Protein AF-A0A946J627-F1 (afdb_monomer)

Radius of gyration: 25.11 Å; Cα contacts (8 Å, |Δi|>4): 135; chains: 1; bounding box: 57×32×73 Å

Nearest PDB structures (foldseek):
  7o42-assembly1_E  TM=5.432E-01  e=1.193E-01  Salmonella enterica subsp. enterica serovar Dublin
  5gm2-assembly3_N  TM=2.023E-01  e=7.956E-01  Streptomyces blastmyceticus
  8oxc-assembly1_A  TM=2.011E-01  e=2.331E+00  Homo sapiens
  6fws-assembly1_A  TM=2.581E-01  e=8.259E+00  Escherichia coli

Secondary structure (DSSP, 8-state):
-------PPPGGGSGGGGSSEEEEETTEEEETTS-EEEEEEEPP--GGGS-HHHHHHHHHHHHHHHHT-SS--EEEEEEEEPP-HHHHHHHHHHHHT-S-HHHHHHHHHHHHHHHHHHHHHTPEEEEEEEEEEE-SSTTHHHH--TT-

Mean predicted aligned error: 9.76 Å

Structure (mmCIF, N/CA/C/O backbone):
data_AF-A0A946J627-F1
#
_entry.id   AF-A0A946J627-F1
#
loop_
_atom_site.group_PDB
_atom_site.id
_atom_site.type_symbol
_atom_site.label_atom_id
_atom_site.label_alt_id
_atom_site.label_comp_id
_atom_site.label_asym_id
_atom_site.label_entity_id
_atom_site.label_seq_id
_atom_site.pdbx_PDB_ins_code
_atom_site.Cartn_x
_atom_site.Cartn_y
_atom_site.Cartn_z
_atom_site.occupancy
_atom_site.B_iso_or_equiv
_atom_site.auth_seq_id
_atom_site.auth_comp_id
_atom_site.auth_asym_id
_atom_site.auth_atom_id
_atom_site.pdbx_PDB_model_num
ATOM 1 N N . MET A 1 1 ? -38.022 14.319 -44.185 1.00 40.69 1 MET A N 1
ATOM 2 C CA . MET A 1 1 ? -37.414 13.506 -43.107 1.00 40.69 1 MET A CA 1
ATOM 3 C C . MET A 1 1 ? -35.998 14.010 -42.878 1.00 40.69 1 MET A C 1
ATOM 5 O O . MET A 1 1 ? -35.222 14.010 -43.821 1.00 40.69 1 MET A O 1
ATOM 9 N N . ALA A 1 2 ? -35.689 14.523 -41.686 1.00 40.62 2 ALA A N 1
ATOM 10 C CA . ALA A 1 2 ? -34.361 15.048 -41.365 1.00 40.62 2 ALA A CA 1
ATOM 11 C C . ALA A 1 2 ? -33.462 13.916 -40.847 1.00 40.62 2 ALA A C 1
ATOM 13 O O . ALA A 1 2 ? -33.764 13.297 -39.826 1.00 40.62 2 ALA A O 1
ATOM 14 N N . ILE A 1 3 ? -32.370 13.644 -41.562 1.00 47.69 3 ILE A N 1
ATOM 15 C CA . ILE A 1 3 ? -31.346 12.673 -41.172 1.00 47.69 3 ILE A CA 1
ATOM 16 C C . ILE A 1 3 ? -30.499 13.333 -40.078 1.00 47.69 3 ILE A C 1
ATOM 18 O O . ILE A 1 3 ? -29.689 14.218 -40.349 1.00 47.69 3 ILE A O 1
ATOM 22 N N . LYS A 1 4 ? -30.713 12.941 -38.817 1.00 46.22 4 LYS A N 1
ATOM 23 C CA . LYS A 1 4 ? -29.814 13.302 -37.714 1.00 46.22 4 LYS A CA 1
ATOM 24 C C . LYS A 1 4 ? -28.478 12.597 -37.946 1.00 46.22 4 LYS A C 1
ATOM 26 O O . LYS A 1 4 ? -28.357 11.405 -37.687 1.00 46.22 4 LYS A O 1
ATOM 31 N N . ASN A 1 5 ? -27.479 13.343 -38.411 1.00 44.94 5 ASN A N 1
ATOM 32 C CA . ASN A 1 5 ? -26.084 12.913 -38.379 1.00 44.94 5 ASN A CA 1
ATOM 33 C C . ASN A 1 5 ? -25.649 12.765 -36.915 1.00 44.94 5 ASN A C 1
ATOM 35 O O . ASN A 1 5 ? -25.265 13.733 -36.258 1.00 44.94 5 ASN A O 1
ATOM 39 N N . THR A 1 6 ? -25.719 11.544 -36.394 1.00 45.62 6 THR A N 1
ATOM 40 C CA . THR A 1 6 ? -25.068 11.163 -35.143 1.00 45.62 6 THR A CA 1
ATOM 41 C C . THR A 1 6 ? -23.561 11.179 -35.377 1.00 45.62 6 THR A C 1
ATOM 43 O O . THR A 1 6 ? -22.989 10.194 -35.848 1.00 45.62 6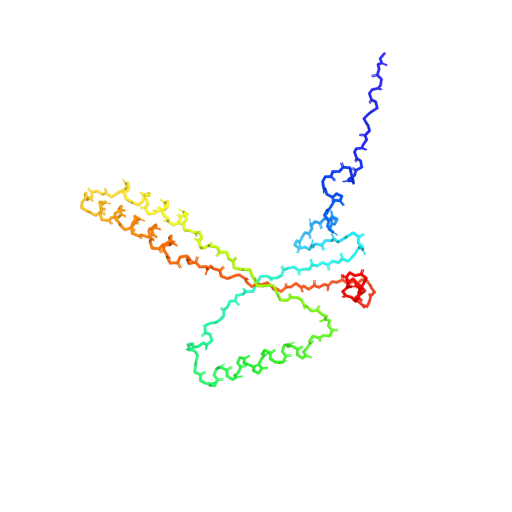 THR A O 1
ATOM 46 N N . LYS A 1 7 ? -22.912 12.313 -35.088 1.00 47.84 7 LYS A N 1
ATOM 47 C CA . LYS A 1 7 ? -21.454 12.370 -34.945 1.00 47.84 7 LYS A CA 1
ATOM 48 C C . LYS A 1 7 ? -21.061 11.310 -33.912 1.00 47.84 7 LYS A C 1
ATOM 50 O O . LYS A 1 7 ? -21.444 11.423 -32.749 1.00 47.84 7 LYS A O 1
ATOM 55 N N . LYS A 1 8 ? -20.354 10.259 -34.339 1.00 48.06 8 LYS A N 1
ATOM 56 C CA . LYS A 1 8 ? -19.695 9.329 -33.416 1.00 48.06 8 LYS A CA 1
ATOM 57 C C . LYS A 1 8 ? -18.713 10.157 -32.591 1.00 48.06 8 LYS A C 1
ATOM 59 O O . LYS A 1 8 ? -17.844 10.803 -33.170 1.00 48.06 8 LYS A O 1
ATOM 64 N N . ALA A 1 9 ? -18.900 10.187 -31.275 1.00 46.38 9 ALA A N 1
ATOM 65 C CA . ALA A 1 9 ? -17.960 10.833 -30.373 1.00 46.38 9 ALA A CA 1
ATOM 66 C C . ALA A 1 9 ? -16.583 10.186 -30.574 1.00 46.38 9 ALA A C 1
ATOM 68 O O . ALA A 1 9 ? -16.454 8.966 -30.451 1.00 46.38 9 ALA A O 1
ATOM 69 N N . HIS A 1 10 ? -15.579 10.985 -30.936 1.00 53.22 10 HIS A N 1
ATOM 70 C CA . HIS A 1 10 ? -14.199 10.530 -30.851 1.00 53.22 10 HIS A CA 1
ATOM 71 C C . HIS A 1 10 ? -13.892 10.251 -29.369 1.00 53.22 10 HIS A C 1
ATOM 73 O O . HIS A 1 10 ? -14.307 11.046 -28.521 1.00 53.22 10 HIS A O 1
ATOM 79 N N . PRO A 1 11 ? -13.185 9.158 -29.028 1.00 55.47 11 PRO A N 1
ATOM 80 C CA . PRO A 1 11 ? -12.834 8.839 -27.638 1.00 55.47 11 PRO A CA 1
ATOM 81 C C . PRO A 1 11 ? -12.087 9.980 -26.918 1.00 55.47 11 PRO A C 1
ATOM 83 O O . PRO A 1 11 ? -12.138 10.087 -25.694 1.00 55.47 11 PRO A O 1
ATOM 86 N N . ASP A 1 12 ? -11.456 10.869 -27.689 1.00 55.88 12 ASP A N 1
ATOM 87 C CA . ASP A 1 12 ? -10.562 11.929 -27.217 1.00 55.88 12 ASP A CA 1
ATOM 88 C C . ASP A 1 12 ? -11.225 13.292 -26.939 1.00 55.88 12 ASP A C 1
ATOM 90 O O . ASP A 1 12 ? -10.519 14.247 -26.621 1.00 55.88 12 ASP A O 1
ATOM 94 N N . ASP A 1 13 ? -12.557 13.413 -27.020 1.00 65.19 13 ASP A N 1
ATOM 95 C CA . ASP A 1 13 ? -13.280 14.675 -26.736 1.00 65.19 13 ASP A CA 1
ATOM 96 C C . ASP A 1 13 ? -13.752 14.805 -25.268 1.00 65.19 13 ASP A C 1
ATOM 98 O O . ASP A 1 13 ? -14.481 15.729 -24.905 1.00 65.19 13 ASP A O 1
ATOM 102 N N . SER A 1 14 ? -13.349 13.874 -24.397 1.00 82.12 14 SER A N 1
ATOM 103 C CA . SER A 1 14 ? -13.704 13.858 -22.972 1.00 82.12 14 SER A CA 1
ATOM 104 C C . SER A 1 14 ? -12.543 14.300 -22.070 1.00 82.12 14 SER A C 1
ATOM 106 O O . SER A 1 14 ? -11.408 14.485 -22.515 1.00 82.12 14 SER A O 1
ATOM 108 N N . THR A 1 15 ? -12.790 14.418 -20.759 1.00 84.56 15 THR A N 1
ATOM 109 C CA . THR A 1 15 ? -11.745 14.693 -19.752 1.00 84.56 15 THR A CA 1
ATOM 110 C C . THR A 1 15 ? -10.592 13.678 -19.780 1.00 84.56 15 THR A C 1
ATOM 112 O O . THR A 1 15 ? -9.497 13.981 -19.306 1.00 84.56 15 THR A O 1
ATOM 115 N N . GLN A 1 16 ? -10.789 12.514 -20.408 1.00 82.19 16 GLN A N 1
ATOM 116 C CA . GLN A 1 16 ? -9.766 11.501 -20.670 1.00 82.19 16 GLN A CA 1
ATOM 117 C C . GLN A 1 16 ? -8.590 12.025 -21.510 1.00 82.19 16 GLN A C 1
ATOM 119 O O . GLN A 1 16 ? -7.464 11.538 -21.380 1.00 82.19 16 GLN A O 1
ATOM 124 N N . LYS A 1 17 ? -8.789 13.084 -22.306 1.00 84.06 17 LYS A N 1
ATOM 125 C CA . LYS A 1 17 ? -7.699 13.748 -23.034 1.00 84.06 17 LYS A CA 1
ATOM 126 C C . LYS A 1 17 ? -6.604 14.282 -22.103 1.00 84.06 17 LYS A C 1
ATOM 128 O O . LYS A 1 17 ? -5.440 14.276 -22.495 1.00 84.06 17 LYS A O 1
ATOM 133 N N . TYR A 1 18 ? -6.949 14.662 -20.874 1.00 86.56 18 TYR A N 1
ATOM 134 C CA . TYR A 1 18 ? -5.998 15.181 -19.884 1.00 86.56 18 TYR A CA 1
ATOM 135 C C . TYR A 1 18 ? -5.324 14.093 -19.040 1.00 86.56 18 TYR A C 1
ATOM 137 O O . TYR A 1 18 ? -4.387 14.388 -18.304 1.00 86.56 18 TYR A O 1
ATOM 145 N N . LEU A 1 19 ? -5.777 12.838 -19.128 1.00 89.62 19 LEU A N 1
ATOM 146 C CA . LEU A 1 19 ? -5.146 11.726 -18.421 1.00 89.62 19 LEU A CA 1
ATOM 147 C C . LEU A 1 19 ? -3.923 11.217 -19.201 1.00 89.62 19 LEU A C 1
ATOM 149 O O . LEU A 1 19 ? -3.953 11.207 -20.432 1.00 89.62 19 LEU A O 1
ATOM 153 N N . PRO A 1 20 ? -2.855 10.764 -18.526 1.00 86.81 20 PRO A N 1
ATOM 154 C CA . PRO A 1 20 ? -1.654 10.264 -19.199 1.00 86.81 20 PRO A CA 1
ATOM 155 C C . PRO A 1 20 ? -1.850 8.874 -19.826 1.00 86.81 20 PRO A C 1
ATOM 157 O O . PRO A 1 20 ? -1.048 8.454 -20.655 1.00 86.81 20 PRO A O 1
ATOM 160 N N . PHE A 1 21 ? -2.918 8.162 -19.456 1.00 91.38 21 PHE A N 1
ATOM 161 C CA . PHE A 1 21 ? -3.220 6.822 -19.948 1.00 91.38 21 PHE A CA 1
ATOM 162 C C . PHE A 1 21 ? -4.400 6.813 -20.924 1.00 91.38 21 PHE A C 1
ATOM 164 O O . PHE A 1 21 ? -5.282 7.673 -20.859 1.00 91.38 21 PHE A O 1
ATOM 171 N N . SER A 1 22 ? -4.412 5.839 -21.834 1.00 91.44 22 SER A N 1
ATOM 172 C CA . SER A 1 22 ? -5.480 5.656 -22.817 1.00 91.44 22 SER A CA 1
ATOM 173 C C . SER A 1 22 ? -6.612 4.812 -22.236 1.00 91.44 22 SER A C 1
ATOM 175 O O . SER A 1 22 ? -7.774 5.204 -22.316 1.00 91.44 22 SER A O 1
ATOM 177 N N . GLN A 1 23 ? -6.300 3.687 -21.591 1.00 91.25 23 GLN A N 1
ATOM 178 C CA . GLN A 1 23 ? -7.304 2.776 -21.040 1.00 91.25 23 GLN A CA 1
ATOM 179 C C . GLN A 1 23 ? -6.735 1.865 -19.950 1.00 91.25 23 GLN A C 1
ATOM 181 O O . GLN A 1 23 ? -5.528 1.687 -19.827 1.00 91.25 23 GLN A O 1
ATOM 186 N N . ILE A 1 24 ? -7.631 1.244 -19.184 1.00 94.00 24 ILE A N 1
ATOM 187 C CA . ILE A 1 24 ? -7.294 0.189 -18.226 1.00 94.00 24 ILE A CA 1
ATOM 188 C C . ILE A 1 24 ? -8.007 -1.081 -18.687 1.00 94.00 24 ILE A C 1
ATOM 190 O O . ILE A 1 24 ? -9.233 -1.084 -18.815 1.00 94.00 24 ILE A O 1
ATOM 194 N N . ARG A 1 25 ? -7.254 -2.149 -18.959 1.00 91.06 25 ARG A N 1
ATOM 195 C CA . ARG A 1 25 ? -7.786 -3.459 -19.366 1.00 91.06 25 ARG A CA 1
ATOM 196 C C . ARG A 1 25 ? -7.075 -4.556 -18.591 1.00 91.06 25 ARG A C 1
ATOM 198 O O . ARG A 1 25 ? -5.858 -4.536 -18.504 1.00 91.06 25 ARG A O 1
ATOM 205 N N . GLU A 1 26 ? -7.834 -5.487 -18.016 1.00 88.00 26 GLU A N 1
ATOM 206 C CA . GLU A 1 26 ? -7.289 -6.680 -17.338 1.00 88.00 26 GLU A CA 1
ATOM 207 C C . GLU A 1 26 ? -6.196 -6.366 -16.291 1.00 88.00 26 GLU A C 1
ATOM 209 O O . GLU A 1 26 ? -5.206 -7.076 -16.163 1.00 88.00 26 GLU A O 1
ATOM 214 N N . ASN A 1 27 ? -6.388 -5.292 -15.513 1.00 87.56 27 ASN A N 1
ATOM 215 C CA . ASN A 1 27 ? -5.435 -4.776 -14.511 1.00 87.56 27 ASN A CA 1
ATOM 216 C C . ASN A 1 27 ? -4.119 -4.205 -15.074 1.00 87.56 27 ASN A C 1
ATOM 218 O O . ASN A 1 27 ? -3.201 -3.912 -14.308 1.00 87.56 27 ASN A O 1
ATOM 222 N N . ILE A 1 28 ? -4.047 -3.988 -16.385 1.00 93.69 28 ILE A N 1
ATOM 223 C CA . ILE A 1 28 ? -2.950 -3.310 -17.070 1.00 93.69 28 ILE A CA 1
ATOM 224 C C . ILE A 1 28 ? -3.418 -1.912 -17.474 1.00 93.69 28 ILE A C 1
ATOM 226 O O . ILE A 1 28 ? -4.512 -1.725 -18.015 1.00 93.69 28 ILE A O 1
ATOM 230 N N . ILE A 1 29 ? -2.583 -0.917 -17.200 1.00 94.19 29 ILE A N 1
ATOM 231 C CA . ILE A 1 29 ? -2.788 0.462 -17.634 1.00 94.19 29 ILE A CA 1
ATOM 232 C C . ILE A 1 29 ? -2.065 0.623 -18.966 1.00 94.19 29 ILE A C 1
ATOM 234 O O . ILE A 1 29 ? -0.841 0.543 -19.003 1.00 94.19 29 ILE A O 1
ATOM 238 N N . VAL A 1 30 ? -2.815 0.844 -20.043 1.00 93.31 30 VAL A N 1
ATOM 239 C CA . VAL A 1 30 ? -2.265 1.159 -21.365 1.00 93.31 30 VAL A CA 1
ATOM 240 C C . VAL A 1 30 ? -2.177 2.665 -21.494 1.00 93.31 30 VAL A C 1
ATOM 242 O O . VAL A 1 30 ? -3.112 3.398 -21.158 1.00 93.31 30 VAL A O 1
ATOM 245 N N . MET A 1 31 ? -1.036 3.132 -21.959 1.00 92.00 31 MET A N 1
ATOM 246 C CA . MET A 1 31 ? -0.688 4.538 -21.970 1.00 92.00 31 MET A CA 1
ATOM 247 C C . MET A 1 31 ? -0.960 5.135 -23.344 1.00 92.00 31 MET A C 1
ATOM 249 O O . MET A 1 31 ? -1.464 4.452 -24.236 1.00 92.00 31 MET A O 1
ATOM 253 N N . LYS A 1 32 ? -0.753 6.442 -23.497 1.00 90.00 32 LYS A N 1
ATOM 254 C CA . LYS A 1 32 ? -0.966 7.116 -24.788 1.00 90.00 32 LYS A CA 1
ATOM 255 C C . LYS A 1 32 ? 0.202 6.954 -25.760 1.00 90.00 32 LYS A C 1
ATOM 257 O O . LYS A 1 32 ? 0.024 7.190 -26.945 1.00 90.00 32 LYS A O 1
ATOM 262 N N . ASP A 1 33 ? 1.363 6.568 -25.253 1.00 88.44 33 ASP A N 1
ATOM 263 C CA . ASP A 1 33 ? 2.575 6.230 -26.003 1.00 88.44 33 ASP A CA 1
ATOM 264 C C . ASP A 1 33 ? 2.676 4.721 -26.298 1.00 88.44 33 ASP A C 1
ATOM 266 O O . ASP A 1 33 ? 3.764 4.225 -26.568 1.00 88.44 33 ASP A O 1
ATOM 270 N N . ASP A 1 34 ? 1.555 3.995 -26.185 1.00 88.31 34 ASP A N 1
ATOM 271 C CA . ASP A 1 34 ? 1.437 2.534 -26.292 1.00 88.31 34 ASP A CA 1
ATOM 272 C C . ASP A 1 34 ? 2.258 1.721 -25.269 1.00 88.31 34 ASP A C 1
ATOM 274 O O . ASP A 1 34 ? 2.195 0.490 -25.263 1.00 88.31 34 ASP A O 1
ATOM 278 N N . SER A 1 35 ? 2.931 2.375 -24.314 1.00 91.88 35 SER A N 1
ATOM 279 C CA . SER A 1 35 ? 3.514 1.685 -23.161 1.00 91.88 35 SER A CA 1
ATOM 280 C C . SER A 1 35 ? 2.429 1.111 -22.247 1.00 91.88 35 SER A C 1
ATOM 282 O O . SER A 1 35 ? 1.276 1.559 -22.221 1.00 91.88 35 SER A O 1
ATOM 284 N N . ALA A 1 36 ? 2.795 0.121 -21.442 1.00 93.50 36 ALA A N 1
ATOM 285 C CA . ALA A 1 36 ? 1.908 -0.482 -20.462 1.00 93.50 36 ALA A CA 1
ATOM 286 C C . ALA A 1 36 ? 2.510 -0.429 -19.055 1.00 93.50 36 ALA A C 1
ATOM 288 O O . ALA A 1 36 ? 3.722 -0.424 -18.863 1.00 93.50 36 ALA A O 1
ATOM 289 N N . ARG A 1 37 ? 1.652 -0.367 -18.036 1.00 94.00 37 ARG A N 1
ATOM 290 C CA . ARG A 1 37 ? 2.046 -0.408 -16.622 1.00 94.00 37 ARG A CA 1
ATOM 291 C C . ARG A 1 37 ? 1.176 -1.418 -15.887 1.00 94.00 37 ARG A C 1
ATOM 293 O O . ARG A 1 37 ? -0.052 -1.312 -15.898 1.00 94.00 37 ARG A O 1
ATOM 300 N N . LEU A 1 38 ? 1.808 -2.374 -15.217 1.00 95.12 38 LEU A N 1
ATOM 301 C CA . LEU A 1 38 ? 1.153 -3.303 -14.302 1.00 95.12 38 LEU A CA 1
ATOM 302 C C . LEU A 1 38 ? 1.312 -2.797 -12.867 1.00 95.12 38 LEU A C 1
ATOM 304 O O . LEU A 1 38 ? 2.413 -2.433 -12.459 1.00 95.12 38 LEU A O 1
ATOM 308 N N . VAL A 1 39 ? 0.228 -2.798 -12.089 1.00 95.12 39 VAL A N 1
ATOM 309 C CA . VAL A 1 39 ? 0.248 -2.370 -10.682 1.00 95.12 39 VAL A CA 1
ATOM 310 C C . VAL A 1 39 ? 0.004 -3.571 -9.776 1.00 95.12 39 VAL A C 1
ATOM 312 O O . VAL A 1 39 ? -1.088 -4.136 -9.743 1.00 95.12 39 VAL A O 1
ATOM 315 N N . LEU A 1 40 ? 1.018 -3.941 -9.001 1.00 94.62 40 LEU A N 1
ATOM 316 C CA . LEU A 1 40 ? 0.984 -5.050 -8.054 1.00 94.62 40 LEU A CA 1
ATOM 317 C C . LEU A 1 40 ? 0.853 -4.511 -6.634 1.00 94.62 40 LEU A C 1
ATOM 319 O O . LEU A 1 40 ? 1.633 -3.660 -6.217 1.00 94.62 40 LEU A O 1
ATOM 323 N N . ARG A 1 41 ? -0.111 -5.017 -5.862 1.00 94.88 41 ARG A N 1
ATOM 324 C CA . ARG A 1 41 ? -0.218 -4.706 -4.430 1.00 94.88 41 ARG A CA 1
ATOM 325 C C . ARG A 1 41 ? 0.588 -5.716 -3.620 1.00 94.88 41 ARG A C 1
ATOM 327 O O . ARG A 1 41 ? 0.354 -6.916 -3.736 1.00 94.88 41 ARG A O 1
ATOM 334 N N . CYS A 1 42 ? 1.460 -5.231 -2.744 1.00 94.12 42 CYS A N 1
ATOM 335 C CA . CYS A 1 42 ? 2.321 -6.068 -1.914 1.00 94.12 42 CYS A CA 1
ATOM 336 C C . CYS A 1 42 ? 1.822 -6.138 -0.468 1.00 94.12 42 CYS A C 1
ATOM 338 O O . CYS A 1 42 ? 1.350 -5.150 0.100 1.00 94.12 42 CYS A O 1
ATOM 340 N N . SER A 1 43 ? 1.949 -7.315 0.143 1.00 91.75 43 SER A N 1
ATOM 341 C CA . SER A 1 43 ? 1.774 -7.495 1.584 1.00 91.75 43 SER A CA 1
ATOM 342 C C . SER A 1 43 ? 3.045 -7.125 2.343 1.00 91.75 43 SER A C 1
ATOM 344 O O . SER A 1 43 ? 4.152 -7.231 1.820 1.00 91.75 43 SER A O 1
ATOM 346 N N . THR A 1 44 ? 2.887 -6.744 3.605 1.00 89.00 44 THR A N 1
ATOM 347 C CA . THR A 1 44 ? 3.997 -6.435 4.512 1.00 89.00 44 THR A CA 1
ATOM 348 C C . THR A 1 44 ? 4.336 -7.617 5.411 1.00 89.00 44 THR A C 1
ATOM 350 O O . THR A 1 44 ? 3.458 -8.410 5.751 1.00 89.00 44 THR A O 1
ATOM 353 N N . VAL A 1 45 ? 5.583 -7.675 5.876 1.00 90.75 45 VAL A N 1
ATOM 354 C CA . VAL A 1 45 ? 6.034 -8.614 6.912 1.00 90.75 45 VAL A CA 1
ATOM 355 C C . VAL A 1 45 ? 6.434 -7.855 8.1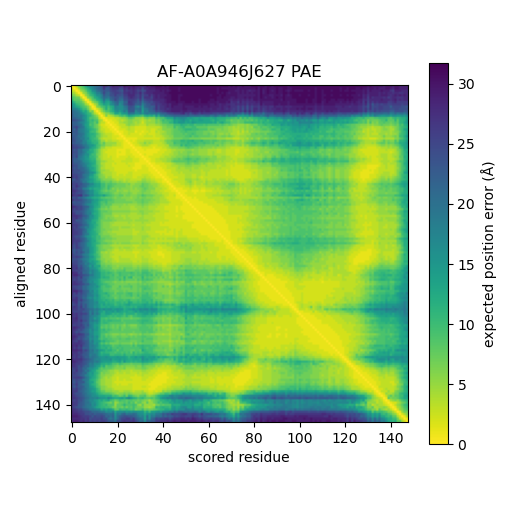77 1.00 90.75 45 VAL A C 1
ATOM 357 O O . VAL A 1 45 ? 6.999 -6.765 8.098 1.00 90.75 45 VAL A O 1
ATOM 360 N N . ASN A 1 46 ? 6.151 -8.422 9.353 1.00 92.19 46 ASN A N 1
ATOM 361 C CA . ASN A 1 46 ? 6.537 -7.839 10.644 1.00 92.19 46 ASN A CA 1
ATOM 362 C C . ASN A 1 46 ? 8.026 -8.086 10.923 1.00 92.19 46 ASN A C 1
ATOM 364 O O . ASN A 1 46 ? 8.373 -8.905 11.769 1.00 92.19 46 ASN A O 1
ATOM 368 N N . PHE A 1 47 ? 8.893 -7.393 10.184 1.00 94.19 47 PHE A N 1
ATOM 369 C CA . PHE A 1 47 ? 10.343 -7.604 10.190 1.00 94.19 47 PHE A CA 1
ATOM 370 C C . PHE A 1 47 ? 10.959 -7.544 11.597 1.00 94.19 47 PHE A C 1
ATOM 372 O O . PHE A 1 47 ? 11.711 -8.430 11.976 1.00 94.19 47 PHE A O 1
ATOM 379 N N . LEU A 1 48 ? 10.555 -6.567 12.414 1.00 94.44 48 LEU A N 1
ATOM 380 C CA . LEU A 1 48 ? 11.089 -6.378 13.770 1.00 94.44 48 LEU A CA 1
ATOM 381 C C . LEU A 1 48 ? 10.684 -7.470 14.775 1.00 94.44 48 LEU A C 1
ATOM 383 O O . LEU A 1 48 ? 11.260 -7.536 15.853 1.00 94.44 48 LEU A O 1
ATOM 387 N N . LEU A 1 49 ? 9.693 -8.308 14.453 1.00 96.06 49 LEU A N 1
ATOM 388 C CA . LEU A 1 49 ? 9.281 -9.431 15.307 1.00 96.06 49 LEU A CA 1
ATOM 389 C C . LEU A 1 49 ? 10.028 -10.731 14.978 1.00 96.06 49 LEU A C 1
ATOM 391 O O . LEU A 1 49 ? 9.761 -11.762 15.592 1.00 96.06 49 LEU A O 1
ATOM 395 N N . LYS A 1 50 ? 10.906 -10.705 13.974 1.00 94.81 50 LYS A N 1
ATOM 396 C CA . LYS A 1 50 ? 11.698 -11.851 13.530 1.00 94.81 50 LYS A CA 1
ATOM 397 C C . LYS A 1 50 ? 12.990 -11.966 14.325 1.00 94.81 50 LYS A C 1
ATOM 399 O O . LYS A 1 50 ? 13.501 -10.956 14.804 1.00 94.81 50 LYS A O 1
ATOM 404 N N . ASN A 1 51 ? 13.507 -13.184 14.470 1.00 97.56 51 ASN A N 1
ATOM 405 C CA . ASN A 1 51 ? 14.839 -13.380 15.049 1.00 97.56 51 ASN A CA 1
ATOM 406 C C . ASN A 1 51 ? 15.933 -12.912 14.066 1.00 97.56 51 ASN A C 1
ATOM 408 O O . ASN A 1 51 ? 15.644 -12.652 12.899 1.00 97.56 51 ASN A O 1
ATOM 412 N N . THR A 1 52 ? 17.177 -12.781 14.531 1.00 97.81 52 THR A N 1
ATOM 413 C CA . THR A 1 52 ? 18.284 -12.249 13.716 1.00 97.81 52 THR A CA 1
ATOM 414 C C . THR A 1 52 ? 18.506 -13.050 12.434 1.00 97.81 52 THR A C 1
ATOM 416 O O . THR A 1 52 ? 18.579 -12.462 11.361 1.00 97.81 52 THR A O 1
ATOM 419 N N . ASP A 1 53 ? 18.505 -14.382 12.518 1.00 97.88 53 ASP A N 1
ATOM 420 C CA . ASP A 1 53 ? 18.725 -15.248 11.354 1.00 97.88 53 ASP A CA 1
ATOM 421 C C . ASP A 1 53 ? 17.614 -15.081 10.299 1.00 97.88 53 ASP A C 1
ATOM 423 O O . ASP A 1 53 ? 17.876 -15.019 9.097 1.00 97.88 53 ASP A O 1
ATOM 427 N N . GLU A 1 54 ? 16.354 -14.967 10.736 1.00 97.44 54 GLU A N 1
ATOM 428 C CA . GLU A 1 54 ? 15.213 -14.675 9.863 1.00 97.44 54 GLU A CA 1
ATOM 429 C C . GLU A 1 54 ? 15.320 -13.274 9.244 1.00 97.44 54 GLU A C 1
ATOM 431 O O . GLU A 1 54 ? 15.007 -13.099 8.064 1.00 97.44 54 GLU A O 1
ATOM 436 N N . GLN A 1 55 ? 15.741 -12.271 10.022 1.00 97.88 55 GLN A N 1
ATOM 437 C CA . GLN A 1 55 ? 15.943 -10.908 9.529 1.00 97.88 55 GLN A CA 1
ATOM 438 C C . GLN A 1 55 ? 17.021 -10.873 8.439 1.00 97.88 55 GLN A C 1
ATOM 440 O O . GLN A 1 55 ? 16.778 -10.328 7.358 1.00 97.88 55 GLN A O 1
ATOM 445 N N . ASP A 1 56 ? 18.162 -11.520 8.674 1.00 97.88 56 ASP A N 1
ATOM 446 C CA . ASP A 1 56 ? 19.267 -11.606 7.719 1.00 97.88 56 ASP A CA 1
ATOM 447 C C . ASP A 1 56 ? 18.850 -12.348 6.445 1.00 97.88 56 ASP A C 1
ATOM 449 O O . ASP A 1 56 ? 19.118 -11.889 5.330 1.00 97.88 56 ASP A O 1
ATOM 453 N N . ALA A 1 57 ? 18.110 -13.452 6.580 1.00 97.50 57 ALA A N 1
ATOM 454 C CA . ALA A 1 57 ? 17.575 -14.184 5.437 1.00 97.50 57 ALA A CA 1
ATOM 455 C C . ALA A 1 57 ? 16.631 -13.319 4.579 1.00 97.50 57 ALA A C 1
ATOM 457 O O . ALA A 1 57 ? 16.716 -13.347 3.346 1.00 97.50 57 ALA A O 1
ATOM 458 N N . ILE A 1 58 ? 15.761 -12.519 5.208 1.00 96.69 58 ILE A N 1
ATOM 459 C CA . ILE A 1 58 ? 14.867 -11.584 4.507 1.00 96.69 58 ILE A CA 1
ATOM 460 C C . ILE A 1 58 ? 15.678 -10.513 3.769 1.00 96.69 58 ILE A C 1
ATOM 462 O O . ILE A 1 58 ? 15.398 -10.249 2.598 1.00 96.69 58 ILE A O 1
ATOM 466 N N . ILE A 1 59 ? 16.694 -9.927 4.412 1.00 96.94 59 ILE A N 1
ATOM 467 C CA . ILE A 1 59 ? 17.561 -8.910 3.798 1.00 96.94 59 ILE A CA 1
ATOM 468 C C . ILE A 1 59 ? 18.282 -9.487 2.574 1.00 96.94 59 ILE A C 1
ATOM 470 O O . ILE A 1 59 ? 18.228 -8.897 1.494 1.00 96.94 59 ILE A O 1
ATOM 474 N N . ILE A 1 60 ? 18.899 -10.664 2.706 1.00 97.81 60 ILE A N 1
ATOM 475 C CA . ILE A 1 60 ? 19.617 -11.326 1.608 1.00 97.81 60 ILE A CA 1
ATOM 476 C C . ILE A 1 60 ? 18.659 -11.662 0.460 1.00 97.81 60 ILE A C 1
ATOM 478 O O . ILE A 1 60 ? 18.996 -11.462 -0.710 1.00 97.81 60 ILE A O 1
ATOM 482 N N . SER A 1 61 ? 17.453 -12.147 0.764 1.00 96.62 61 SER A N 1
ATOM 483 C CA . SER A 1 61 ? 16.436 -12.416 -0.256 1.00 96.62 61 SER A CA 1
ATOM 484 C C . SER A 1 61 ? 16.003 -11.139 -0.977 1.00 96.62 61 SER A C 1
ATOM 486 O O . SER A 1 61 ? 15.831 -11.158 -2.196 1.00 96.62 61 SER A O 1
ATOM 488 N N . PHE A 1 62 ? 15.842 -10.029 -0.253 1.00 94.94 62 PHE A N 1
ATOM 489 C CA . PHE A 1 62 ? 15.477 -8.745 -0.844 1.00 94.94 62 PHE A CA 1
ATOM 490 C C . PHE A 1 62 ? 16.600 -8.187 -1.727 1.00 94.94 62 PHE A C 1
ATOM 492 O O . PHE A 1 62 ? 16.336 -7.734 -2.837 1.00 94.94 62 PHE A O 1
ATOM 499 N N . GLN A 1 63 ? 17.860 -8.310 -1.299 1.00 97.56 63 GLN A N 1
ATOM 500 C CA . GLN A 1 63 ? 19.020 -7.960 -2.121 1.00 97.56 63 GLN A CA 1
ATOM 501 C C . GLN A 1 63 ? 19.062 -8.782 -3.416 1.00 97.56 63 GLN A C 1
ATOM 503 O O . GLN A 1 63 ? 19.268 -8.227 -4.493 1.00 97.56 63 GLN A O 1
ATOM 508 N N . ARG A 1 64 ? 18.845 -10.102 -3.335 1.00 97.69 64 ARG A N 1
ATOM 509 C CA . ARG A 1 64 ? 18.791 -10.972 -4.522 1.00 97.69 64 ARG A CA 1
ATOM 510 C C . ARG A 1 64 ? 17.668 -10.567 -5.469 1.00 97.69 64 ARG A C 1
ATOM 512 O O . ARG A 1 64 ? 17.895 -10.541 -6.672 1.00 97.69 64 ARG A O 1
ATOM 519 N N . PHE A 1 65 ? 16.497 -10.221 -4.933 1.00 94.00 65 PHE A N 1
ATOM 520 C CA . PHE A 1 65 ? 15.393 -9.687 -5.726 1.00 94.00 65 PHE A CA 1
ATOM 521 C C . PHE A 1 65 ? 15.806 -8.411 -6.470 1.00 94.00 65 PHE A C 1
ATOM 523 O O . PHE A 1 65 ? 15.680 -8.371 -7.689 1.00 94.00 65 PHE A O 1
ATOM 530 N N . LEU A 1 66 ? 16.374 -7.415 -5.780 1.00 94.31 66 LEU A N 1
ATOM 531 C CA . LEU A 1 66 ? 16.816 -6.171 -6.422 1.00 94.31 66 LEU A CA 1
ATOM 532 C C . LEU A 1 66 ? 17.873 -6.412 -7.506 1.00 94.31 66 LEU A C 1
ATOM 534 O O . LEU A 1 66 ? 17.778 -5.843 -8.586 1.00 94.31 66 LEU A O 1
ATOM 538 N N . ASN A 1 67 ? 18.837 -7.296 -7.244 1.00 95.56 67 ASN A N 1
ATOM 539 C CA . ASN A 1 67 ? 19.886 -7.636 -8.206 1.00 95.56 67 ASN A CA 1
ATOM 540 C C . ASN A 1 67 ? 19.374 -8.447 -9.407 1.00 95.56 67 ASN A C 1
ATOM 542 O O . ASN A 1 67 ? 20.073 -8.536 -10.411 1.00 95.56 67 ASN A O 1
ATOM 546 N N . SER A 1 68 ? 18.198 -9.072 -9.298 1.00 95.56 68 SER A N 1
ATOM 547 C CA . SER A 1 68 ? 17.584 -9.830 -10.396 1.00 95.56 68 SER A CA 1
ATOM 548 C C . SER A 1 68 ? 16.811 -8.961 -11.390 1.00 95.56 68 SER A C 1
ATOM 550 O O . SER A 1 68 ? 16.413 -9.466 -12.433 1.00 95.56 68 SER A O 1
ATOM 552 N N . LEU A 1 69 ? 16.587 -7.680 -11.078 1.00 93.12 69 LEU A N 1
ATOM 553 C CA . LEU A 1 69 ? 15.862 -6.758 -11.947 1.00 93.12 69 LEU A CA 1
ATOM 554 C C . LEU A 1 69 ? 16.779 -6.235 -13.059 1.00 93.12 69 LEU A C 1
ATOM 556 O O . LEU A 1 69 ? 17.744 -5.521 -12.797 1.00 93.12 69 LEU A O 1
ATOM 560 N N . ASP A 1 70 ? 16.441 -6.552 -14.304 1.00 91.50 70 ASP A N 1
ATOM 561 C CA . ASP A 1 70 ? 17.056 -6.028 -15.529 1.00 91.50 70 ASP A CA 1
ATOM 562 C C . ASP A 1 70 ? 16.241 -4.879 -16.163 1.00 91.50 70 ASP A C 1
ATOM 564 O O . ASP A 1 70 ? 16.630 -4.308 -17.183 1.00 91.50 70 ASP A O 1
ATOM 568 N N . PHE A 1 71 ? 15.134 -4.487 -15.526 1.00 90.25 71 PHE A N 1
ATOM 569 C CA . PHE A 1 71 ? 14.270 -3.368 -15.901 1.00 90.25 71 PHE A CA 1
ATOM 570 C C . PHE A 1 71 ? 13.944 -2.478 -14.688 1.00 90.25 71 PHE A C 1
ATOM 572 O O . PHE A 1 71 ? 13.967 -2.939 -13.541 1.00 90.25 71 PHE A O 1
ATOM 579 N N . PRO A 1 72 ? 13.627 -1.188 -14.907 1.00 90.50 72 PRO A N 1
ATOM 580 C CA . PRO A 1 72 ? 13.238 -0.295 -13.826 1.00 90.50 72 PRO A CA 1
ATOM 581 C C . PRO A 1 72 ? 11.869 -0.684 -13.260 1.00 90.50 72 PRO A C 1
ATOM 583 O O . PRO A 1 72 ? 10.931 -0.972 -13.998 1.00 90.50 72 PRO A O 1
ATOM 586 N N . ILE A 1 73 ? 11.731 -0.617 -11.938 1.00 93.62 73 ILE A N 1
ATOM 587 C CA . ILE A 1 73 ? 10.442 -0.713 -11.246 1.00 93.62 73 ILE A CA 1
ATOM 588 C C . ILE A 1 73 ? 10.210 0.545 -10.422 1.00 93.62 73 ILE A C 1
ATOM 590 O O . ILE A 1 73 ? 11.155 1.191 -9.971 1.00 93.62 73 ILE A O 1
ATOM 594 N N . GLN A 1 74 ? 8.948 0.859 -10.152 1.00 93.38 74 GLN A N 1
ATOM 595 C CA . GLN A 1 74 ? 8.592 1.917 -9.215 1.00 93.38 74 GLN A CA 1
ATOM 596 C C . GLN A 1 74 ? 7.934 1.317 -7.972 1.00 93.38 74 GLN A C 1
ATOM 598 O O . GLN A 1 74 ? 6.931 0.610 -8.056 1.00 93.38 74 GLN A O 1
ATOM 603 N N . ILE A 1 75 ? 8.480 1.638 -6.800 1.00 94.62 75 ILE A N 1
ATOM 604 C CA . ILE A 1 75 ? 7.881 1.297 -5.507 1.00 94.62 75 ILE A CA 1
ATOM 605 C C . ILE A 1 75 ? 7.065 2.500 -5.039 1.00 94.62 75 ILE A C 1
ATOM 607 O O . ILE A 1 75 ? 7.608 3.570 -4.772 1.00 94.62 75 ILE A O 1
ATOM 611 N N . LEU A 1 76 ? 5.750 2.325 -4.930 1.00 95.25 76 LEU A N 1
ATOM 612 C C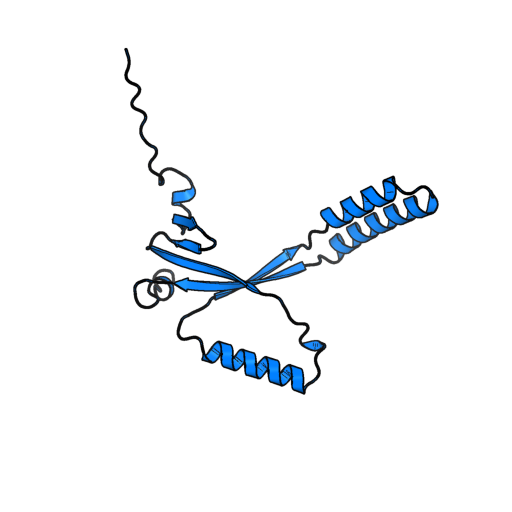A . LEU A 1 76 ? 4.827 3.353 -4.467 1.00 95.25 76 LEU A CA 1
ATOM 613 C C . LEU A 1 76 ? 4.297 2.993 -3.079 1.00 95.25 76 LEU A C 1
ATOM 615 O O . LEU A 1 76 ? 3.652 1.962 -2.885 1.00 95.25 76 LEU A O 1
ATOM 619 N N . VAL A 1 77 ? 4.514 3.888 -2.116 1.00 95.31 77 VAL A N 1
ATOM 620 C CA . VAL A 1 77 ? 3.943 3.780 -0.770 1.00 95.31 77 VAL A CA 1
ATOM 621 C C . VAL A 1 77 ? 2.860 4.833 -0.613 1.00 95.31 77 VAL A C 1
ATOM 623 O O . VAL A 1 77 ? 3.132 6.032 -0.628 1.00 95.31 77 VAL A O 1
ATOM 626 N N . ARG A 1 78 ? 1.617 4.387 -0.431 1.00 94.56 78 ARG A N 1
ATOM 627 C CA . ARG A 1 78 ? 0.476 5.269 -0.198 1.00 94.56 78 ARG A CA 1
ATOM 628 C C . ARG A 1 78 ? 0.063 5.207 1.263 1.00 94.56 78 ARG A C 1
ATOM 630 O O . ARG A 1 78 ? -0.366 4.164 1.748 1.00 94.56 78 ARG A O 1
ATOM 637 N N . SER A 1 79 ? 0.133 6.342 1.948 1.00 92.56 79 SER A N 1
ATOM 638 C CA . SER A 1 79 ? -0.435 6.499 3.289 1.00 92.56 79 SER A CA 1
ATOM 639 C C . SER A 1 79 ? -1.854 7.049 3.173 1.00 92.56 79 SER A C 1
ATOM 641 O O . SER A 1 79 ? -2.060 8.103 2.574 1.00 92.56 79 SER A O 1
ATOM 643 N N . LYS A 1 80 ? -2.836 6.353 3.744 1.00 90.19 80 LYS A N 1
ATOM 644 C CA . LYS A 1 80 ? -4.227 6.816 3.831 1.00 90.19 80 LYS A CA 1
ATOM 645 C C . LYS A 1 80 ? -4.707 6.775 5.274 1.00 90.19 80 LYS A C 1
ATOM 647 O O . LYS A 1 80 ? -4.248 5.931 6.040 1.00 90.19 80 LYS A O 1
ATOM 652 N N . LYS A 1 81 ? -5.636 7.659 5.640 1.00 88.31 81 LYS A N 1
ATOM 653 C CA . LYS A 1 81 ? -6.311 7.561 6.940 1.00 88.31 81 LYS A CA 1
ATOM 654 C C . LYS A 1 81 ? -6.996 6.201 7.041 1.00 88.31 81 LYS A C 1
ATOM 656 O O . LYS A 1 81 ? -7.545 5.709 6.052 1.00 88.31 81 LYS A O 1
ATOM 661 N N . LEU A 1 82 ? -6.893 5.574 8.207 1.00 89.00 82 LEU A N 1
ATOM 662 C CA . LEU A 1 82 ? -7.583 4.326 8.470 1.00 89.00 82 LEU A CA 1
ATOM 663 C C . LEU A 1 82 ? -9.091 4.592 8.457 1.00 89.00 82 LEU A C 1
ATOM 665 O O . LEU A 1 82 ? -9.601 5.337 9.286 1.00 89.00 82 LEU A O 1
ATOM 669 N N . ASP A 1 83 ? -9.778 3.974 7.505 1.00 87.31 83 ASP A N 1
ATOM 670 C CA . ASP A 1 83 ? -11.233 3.944 7.448 1.00 87.31 83 ASP A CA 1
ATOM 671 C C . ASP A 1 83 ? -11.726 2.719 8.226 1.00 87.31 83 ASP A C 1
ATOM 673 O O . ASP A 1 83 ? -11.353 1.582 7.909 1.00 87.31 83 ASP A O 1
ATOM 677 N N . ILE A 1 84 ? -12.522 2.964 9.268 1.00 90.25 84 ILE A N 1
ATOM 678 C CA . ILE A 1 84 ? -13.159 1.923 10.078 1.00 90.25 84 ILE A CA 1
ATOM 679 C C . ILE A 1 84 ? -14.686 2.007 10.045 1.00 90.25 84 ILE A C 1
ATOM 681 O O . ILE A 1 84 ? -15.335 1.335 10.846 1.00 90.25 84 ILE A O 1
ATOM 685 N N . ASP A 1 85 ? -15.279 2.796 9.149 1.00 91.19 85 ASP A N 1
ATOM 686 C CA . ASP A 1 85 ? -16.722 3.059 9.160 1.00 91.19 85 ASP A CA 1
ATOM 687 C C . ASP A 1 85 ? -17.522 1.762 9.033 1.00 91.19 85 ASP A C 1
ATOM 689 O O . ASP A 1 85 ? -18.464 1.517 9.785 1.00 91.19 85 ASP A O 1
ATOM 693 N N . SER A 1 86 ? -17.073 0.857 8.160 1.00 92.81 86 SER A N 1
ATOM 694 C CA . SER A 1 86 ? -17.653 -0.484 8.035 1.00 92.81 86 SER A CA 1
ATOM 695 C C . SER A 1 86 ? -17.596 -1.274 9.350 1.00 92.81 86 SER A C 1
ATOM 697 O O . SER A 1 86 ? -18.562 -1.934 9.731 1.00 92.81 86 SER A O 1
ATOM 699 N N . TYR A 1 87 ? -16.492 -1.186 10.095 1.00 92.81 87 TYR A N 1
ATOM 700 C CA . TYR A 1 87 ? -16.364 -1.856 11.389 1.00 92.81 87 TYR A CA 1
ATOM 701 C C . TYR A 1 87 ? -17.298 -1.242 12.443 1.00 92.81 87 TYR A C 1
ATOM 703 O O . TYR A 1 87 ? -17.982 -1.983 13.149 1.00 92.81 87 TYR A O 1
ATOM 711 N N . LEU A 1 88 ? -17.397 0.089 12.504 1.00 94.50 88 LEU A N 1
ATOM 712 C CA . LEU A 1 88 ? -18.319 0.781 13.412 1.00 94.50 88 LEU A CA 1
ATOM 713 C C . LEU A 1 88 ? -19.784 0.468 13.094 1.00 94.50 88 LEU A C 1
ATOM 715 O O . LEU A 1 88 ? -20.573 0.246 14.009 1.00 94.50 88 LEU A O 1
ATOM 719 N N . ASN A 1 89 ? -20.147 0.392 11.815 1.00 95.19 89 ASN A N 1
ATOM 720 C CA . ASN A 1 89 ? -21.496 0.013 11.392 1.00 95.19 89 ASN A CA 1
ATOM 721 C C . ASN A 1 89 ? -21.832 -1.417 11.829 1.00 95.19 89 ASN A C 1
ATOM 723 O O . ASN A 1 89 ? -22.881 -1.648 12.423 1.00 95.19 89 ASN A O 1
ATOM 727 N N . ASN A 1 90 ? -20.896 -2.356 11.663 1.00 95.50 90 ASN A N 1
ATOM 728 C CA . ASN A 1 90 ? -21.063 -3.722 12.163 1.00 95.50 90 ASN A CA 1
ATOM 729 C C . ASN A 1 90 ? -21.225 -3.784 13.694 1.00 95.50 90 ASN A C 1
ATOM 731 O O . ASN A 1 90 ? -21.943 -4.646 14.203 1.00 95.50 90 ASN A O 1
ATOM 735 N N . LEU A 1 91 ? -20.551 -2.908 14.448 1.00 95.06 91 LEU A N 1
ATOM 736 C CA . LEU A 1 91 ? -20.732 -2.809 15.900 1.00 95.06 91 LEU A CA 1
ATOM 737 C C . LEU A 1 91 ? -22.098 -2.218 16.268 1.00 95.06 91 LEU A C 1
ATOM 739 O O . LEU A 1 91 ? -22.745 -2.734 17.176 1.00 95.06 91 LEU A O 1
ATOM 743 N N . ASN A 1 92 ? -22.565 -1.201 15.542 1.00 95.00 92 ASN A N 1
ATOM 744 C CA . ASN A 1 92 ? -23.907 -0.643 15.723 1.00 95.00 92 ASN A CA 1
ATOM 745 C C . ASN A 1 92 ? -24.993 -1.699 15.483 1.00 95.00 92 ASN A C 1
ATOM 747 O O . ASN A 1 92 ? -25.889 -1.862 16.310 1.00 95.00 92 ASN A O 1
ATOM 751 N N . ASP A 1 93 ? -24.876 -2.482 14.410 1.00 95.75 93 ASP A N 1
ATOM 752 C CA . ASP A 1 93 ? -25.818 -3.566 14.114 1.00 95.75 93 ASP A CA 1
ATOM 753 C C . ASP A 1 93 ? -25.842 -4.635 15.214 1.00 95.75 93 ASP A C 1
ATOM 755 O O . ASP A 1 93 ? -26.886 -5.228 15.497 1.00 95.75 93 ASP A O 1
ATOM 759 N N . LYS A 1 94 ? -24.693 -4.895 15.852 1.00 93.94 94 LYS A N 1
ATOM 760 C CA . LYS A 1 94 ? -24.603 -5.794 17.011 1.00 93.94 94 LYS A CA 1
ATOM 761 C C . LYS A 1 94 ? -25.263 -5.189 18.249 1.00 93.94 94 LYS A C 1
ATOM 763 O O . LYS A 1 94 ? -26.004 -5.905 18.917 1.00 93.94 94 LYS A O 1
ATOM 768 N N . ALA A 1 95 ? -25.052 -3.899 18.515 1.00 93.50 95 ALA A N 1
ATOM 769 C CA . ALA A 1 95 ? -25.672 -3.190 19.635 1.00 93.50 95 ALA A CA 1
ATOM 770 C C . ALA A 1 95 ? -27.208 -3.204 19.541 1.00 93.50 95 ALA A C 1
ATOM 772 O O . ALA A 1 95 ? -27.894 -3.409 20.541 1.00 93.50 95 ALA A O 1
ATOM 773 N N . LEU A 1 96 ? -27.763 -3.059 18.333 1.00 93.88 96 LEU A N 1
ATOM 774 C CA . LEU A 1 96 ? -29.212 -3.110 18.095 1.00 93.88 96 LEU A CA 1
ATOM 775 C C . LEU A 1 96 ? -29.826 -4.492 18.359 1.00 93.88 96 LEU A C 1
ATOM 777 O O . LEU A 1 96 ? -30.986 -4.589 18.748 1.00 93.88 96 LEU A O 1
ATOM 781 N N . LYS A 1 97 ? -29.061 -5.568 18.151 1.00 95.19 97 LYS A N 1
ATOM 782 C CA . LYS A 1 97 ? -29.514 -6.956 18.359 1.00 95.19 97 LYS A CA 1
ATOM 783 C C . LYS A 1 97 ? -29.354 -7.431 19.805 1.00 95.19 97 LYS A C 1
ATOM 785 O O . LYS A 1 97 ? -29.708 -8.565 20.123 1.00 95.19 97 LYS A O 1
ATOM 790 N N . GLN A 1 98 ? -28.777 -6.604 20.668 1.00 92.69 98 GLN A N 1
ATOM 791 C CA . GLN A 1 98 ? -28.419 -6.981 22.024 1.00 92.69 98 GLN A CA 1
ATOM 792 C C . GLN A 1 98 ? -29.635 -6.877 22.946 1.00 92.69 98 GLN A C 1
ATOM 794 O O . GLN A 1 98 ? -30.305 -5.852 23.004 1.00 92.69 98 GLN A O 1
ATOM 799 N N . THR A 1 99 ? -29.926 -7.949 23.681 1.00 92.94 99 THR A N 1
ATOM 800 C CA . THR A 1 99 ? -31.089 -8.011 24.584 1.00 92.94 99 THR A CA 1
ATOM 801 C C . THR A 1 99 ? -30.818 -7.379 25.947 1.00 92.94 99 THR A C 1
ATOM 803 O O . THR A 1 99 ? -31.741 -6.935 26.623 1.00 92.94 99 THR A O 1
ATOM 806 N N . ASN A 1 100 ? -29.551 -7.338 26.365 1.00 95.81 100 ASN A N 1
ATOM 807 C CA . ASN A 1 100 ? -29.123 -6.734 27.621 1.00 95.81 100 ASN A CA 1
ATOM 808 C C . ASN A 1 100 ? -28.766 -5.255 27.402 1.00 95.81 100 ASN A C 1
ATOM 810 O O . ASN A 1 100 ? -27.808 -4.948 26.690 1.00 95.81 100 ASN A O 1
ATOM 814 N N . SER A 1 101 ? -29.499 -4.361 28.068 1.00 92.31 101 SER A N 1
ATOM 815 C CA . SER A 1 101 ? -29.332 -2.907 27.965 1.00 92.31 101 SER A CA 1
ATOM 816 C C . SER A 1 101 ? -27.966 -2.404 28.440 1.00 92.31 101 SER A C 1
ATOM 818 O O . SER A 1 101 ? -27.425 -1.472 27.850 1.00 92.31 101 SER A O 1
ATOM 820 N N . LEU 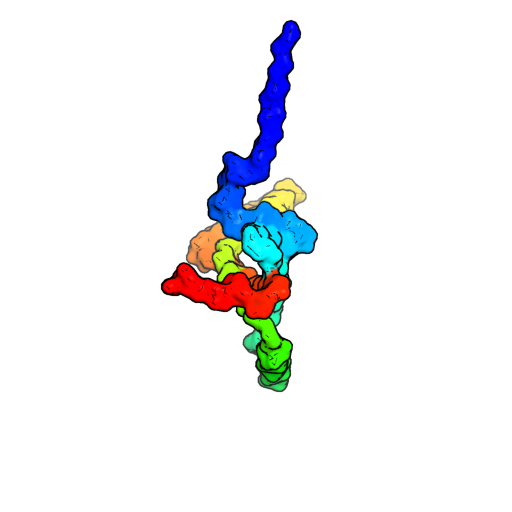A 1 102 ? -27.361 -3.030 29.456 1.00 94.94 102 LEU A N 1
ATOM 821 C CA . LEU A 1 102 ? -26.021 -2.658 29.924 1.00 94.94 102 LEU A CA 1
ATOM 822 C C . LEU A 1 102 ? -24.970 -2.944 28.851 1.00 94.94 102 LEU A C 1
ATOM 824 O O . LEU A 1 102 ? -24.132 -2.095 28.562 1.00 94.94 102 LEU A O 1
ATOM 828 N N . LEU A 1 103 ? -25.048 -4.118 28.220 1.00 94.25 103 LEU A N 1
ATOM 829 C CA . LEU A 1 103 ? -24.108 -4.489 27.162 1.00 94.25 103 LEU A CA 1
ATOM 830 C C . LEU A 1 103 ? -24.318 -3.660 25.885 1.00 94.25 103 LEU A C 1
AT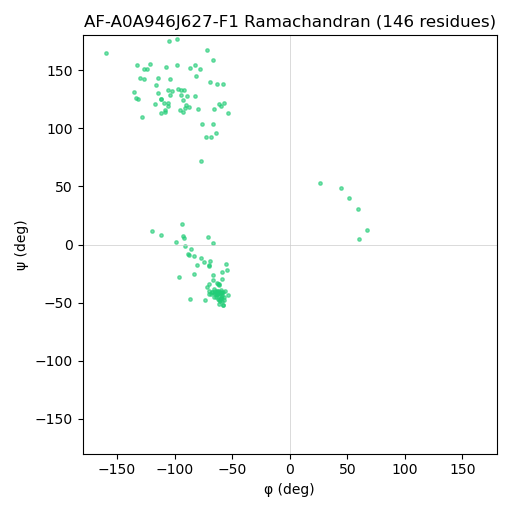OM 832 O O . LEU A 1 103 ? -23.349 -3.333 25.199 1.00 94.25 103 LEU A O 1
ATOM 836 N N . GLN A 1 104 ? -25.566 -3.292 25.584 1.00 95.62 104 GLN A N 1
ATOM 837 C CA . GLN A 1 104 ? -25.888 -2.371 24.497 1.00 95.62 104 GLN A CA 1
ATOM 838 C C . GLN A 1 104 ? -25.247 -0.995 24.733 1.00 95.62 104 GLN A C 1
ATOM 840 O O . GLN A 1 104 ? -24.521 -0.504 23.868 1.00 95.62 104 GLN A O 1
ATOM 845 N N . ASN A 1 105 ? -25.446 -0.407 25.918 1.00 95.25 105 ASN A N 1
ATOM 846 C CA . ASN A 1 105 ? -24.844 0.878 26.281 1.00 95.25 105 ASN A CA 1
ATOM 847 C C . ASN A 1 105 ? -23.313 0.824 26.217 1.00 95.25 105 ASN A C 1
ATOM 849 O O . ASN A 1 105 ? -22.692 1.696 25.614 1.00 95.25 105 ASN A O 1
ATOM 853 N N . GLN A 1 106 ? -22.705 -0.242 26.742 1.00 95.88 106 GLN A N 1
ATOM 854 C CA . GLN A 1 106 ? -21.254 -0.419 26.697 1.00 95.88 106 GLN A CA 1
ATOM 855 C C . GLN A 1 106 ? -20.721 -0.543 25.260 1.00 95.88 106 GLN A C 1
ATOM 857 O O . GLN A 1 106 ? -19.626 -0.070 24.955 1.00 95.88 106 GLN A O 1
ATOM 862 N N . THR A 1 107 ? -21.501 -1.134 24.350 1.00 95.38 107 THR A N 1
ATOM 863 C CA . THR A 1 107 ? -21.141 -1.197 22.927 1.00 95.38 107 THR A CA 1
ATOM 864 C C . THR A 1 107 ? -21.168 0.191 22.285 1.00 95.38 107 THR A C 1
ATOM 866 O O . THR A 1 107 ? -20.247 0.526 21.541 1.00 95.38 107 THR A O 1
ATOM 869 N N . TYR A 1 108 ? -22.159 1.030 22.603 1.00 96.25 108 TYR A N 1
ATOM 870 C CA . TYR A 1 108 ? -22.197 2.415 22.121 1.00 96.25 108 TYR A CA 1
ATOM 871 C C . TYR A 1 108 ? -21.046 3.262 22.672 1.00 96.25 108 TYR A C 1
ATOM 873 O O . TYR A 1 108 ? -20.402 3.983 21.912 1.00 96.25 108 TYR A O 1
ATOM 881 N N . GLU A 1 109 ? -20.722 3.129 23.958 1.0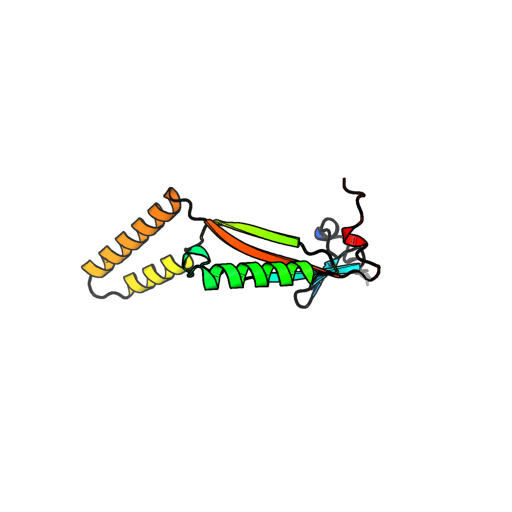0 96.00 109 GLU A N 1
ATOM 882 C CA . GLU A 1 109 ? -19.558 3.800 24.550 1.00 96.00 109 GLU A CA 1
ATOM 883 C C . GLU A 1 109 ? -18.250 3.377 23.873 1.00 96.00 109 GLU A C 1
ATOM 885 O O . GLU A 1 109 ? -17.396 4.217 23.586 1.00 96.00 109 GLU A O 1
ATOM 890 N N . TYR A 1 110 ? -18.105 2.088 23.554 1.00 96.44 110 TYR A N 1
ATOM 891 C CA . TYR A 1 110 ? -16.942 1.579 22.832 1.00 96.44 110 TYR A CA 1
ATOM 892 C C . TYR A 1 110 ? -16.838 2.145 21.406 1.00 96.44 110 TYR A C 1
ATOM 894 O O . TYR A 1 110 ? -15.746 2.513 20.969 1.00 96.44 110 TYR A O 1
ATOM 902 N N . ILE A 1 111 ? -17.960 2.271 20.691 1.00 95.81 111 ILE A N 1
ATOM 903 C CA . ILE A 1 111 ? -18.014 2.909 19.365 1.00 95.81 111 ILE A CA 1
ATOM 904 C C . ILE A 1 111 ? -17.553 4.370 19.450 1.00 95.81 111 ILE A C 1
ATOM 906 O O . ILE A 1 111 ? -16.708 4.795 18.660 1.00 95.81 111 ILE A O 1
ATOM 910 N N . GLU A 1 112 ? -18.056 5.127 20.427 1.00 95.00 112 GLU A N 1
ATOM 911 C CA . GLU A 1 112 ? -17.676 6.529 20.634 1.00 95.00 112 GLU A CA 1
ATOM 912 C C . GLU A 1 112 ? -16.209 6.685 21.046 1.00 95.00 112 GLU A C 1
ATOM 914 O O . GLU A 1 112 ? -15.512 7.585 20.570 1.00 95.00 112 GLU A O 1
ATOM 919 N N . TYR A 1 113 ? -15.705 5.777 21.879 1.00 94.94 113 TYR A N 1
ATOM 920 C CA . TYR A 1 113 ? -14.289 5.710 22.213 1.00 94.94 113 TYR A CA 1
ATOM 921 C C . TYR A 1 113 ? -13.424 5.493 20.964 1.00 94.94 113 TYR A C 1
ATOM 923 O O . TYR A 1 113 ? -12.463 6.233 20.756 1.00 94.94 113 TYR A O 1
ATOM 931 N N . LEU A 1 114 ? -13.774 4.528 20.105 1.00 93.25 114 LEU A N 1
ATOM 932 C CA . LEU A 1 114 ? -13.022 4.245 18.879 1.00 93.25 114 LEU A CA 1
ATOM 933 C C . LEU A 1 114 ? -13.016 5.428 17.907 1.00 93.25 114 LEU A C 1
ATOM 935 O O . LEU A 1 114 ? -11.974 5.719 17.316 1.00 93.25 114 LEU A O 1
ATOM 939 N N . ARG A 1 115 ? -14.148 6.128 17.762 1.00 90.44 115 ARG A N 1
ATOM 940 C CA . ARG A 1 115 ? -14.239 7.346 16.941 1.00 90.44 115 ARG A CA 1
ATOM 941 C C . ARG A 1 115 ? -13.251 8.407 17.417 1.00 90.44 115 ARG A C 1
ATOM 943 O O . ARG A 1 115 ? -12.421 8.864 16.632 1.00 90.44 115 ARG A O 1
ATOM 950 N N . LYS A 1 116 ? -13.276 8.721 18.715 1.00 91.19 116 LYS A N 1
ATOM 951 C CA . LYS A 1 116 ? -12.363 9.699 19.328 1.00 91.19 116 LYS A CA 1
ATOM 952 C C . LYS A 1 116 ? -10.904 9.267 19.221 1.00 91.19 116 LYS A C 1
ATOM 954 O O . LYS A 1 116 ? -10.047 10.084 18.898 1.00 91.19 116 LYS A O 1
ATOM 959 N N . LEU A 1 117 ? -10.614 7.985 19.456 1.00 90.44 117 LEU A N 1
ATOM 960 C CA . LEU A 1 117 ? -9.262 7.438 19.353 1.00 90.44 117 LEU A CA 1
ATOM 961 C C . LEU A 1 117 ? -8.678 7.680 17.958 1.00 90.44 117 LEU A C 1
ATOM 963 O O . LEU A 1 117 ? -7.546 8.135 17.842 1.00 90.44 117 LEU A O 1
ATOM 967 N N . ILE A 1 118 ? -9.436 7.385 16.902 1.00 86.94 118 ILE A N 1
ATOM 968 C CA . ILE A 1 118 ? -8.948 7.499 15.522 1.00 86.94 118 ILE A CA 1
ATOM 969 C C . ILE A 1 118 ? -8.795 8.953 15.094 1.00 86.94 118 ILE A C 1
ATOM 971 O O . ILE A 1 118 ? -7.837 9.275 14.387 1.00 86.94 118 ILE A O 1
ATOM 975 N N . GLU A 1 119 ? -9.694 9.826 15.545 1.00 85.81 119 GLU A N 1
ATOM 976 C CA . GLU A 1 119 ? -9.604 11.263 15.300 1.00 85.81 119 GLU A CA 1
ATOM 977 C C . GLU A 1 119 ? -8.339 11.862 15.931 1.00 85.81 119 GLU A C 1
ATOM 979 O O . GLU A 1 119 ? -7.585 12.563 15.253 1.00 85.81 119 G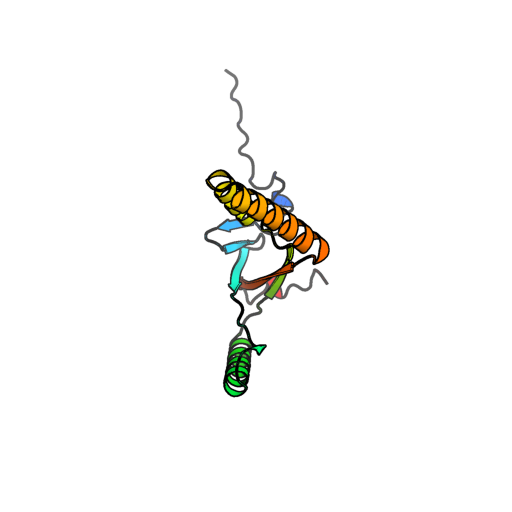LU A O 1
ATOM 984 N N . VAL A 1 120 ? -8.060 11.521 17.194 1.00 87.56 120 VAL A N 1
ATOM 985 C CA . VAL A 1 120 ? -6.898 12.030 17.940 1.00 87.56 120 VAL A CA 1
ATOM 986 C C . VAL A 1 120 ? -5.593 11.403 17.456 1.00 87.56 120 VAL A C 1
ATOM 988 O O . VAL A 1 120 ? -4.617 12.110 17.217 1.00 87.56 120 VAL A O 1
ATOM 991 N N . ALA A 1 121 ? -5.554 10.078 17.306 1.00 85.19 121 ALA A N 1
ATOM 992 C CA . ALA A 1 121 ? -4.332 9.361 16.953 1.00 85.19 121 ALA A CA 1
ATOM 993 C C . ALA A 1 121 ? -3.970 9.479 15.464 1.00 85.19 121 ALA A C 1
ATOM 995 O O . ALA A 1 121 ? -2.873 9.073 15.084 1.00 85.19 121 ALA A O 1
ATOM 996 N N . GLN A 1 122 ? -4.879 9.996 14.623 1.00 81.12 122 GLN A N 1
ATOM 997 C CA . GLN A 1 122 ? -4.703 10.143 13.174 1.00 81.12 122 GLN A CA 1
ATOM 998 C C . GLN A 1 122 ? -4.094 8.888 12.532 1.00 81.12 122 GLN A C 1
ATOM 1000 O O . GLN A 1 122 ? -3.119 8.953 11.784 1.00 81.12 122 GLN A O 1
ATOM 1005 N N . ILE A 1 123 ? -4.654 7.720 12.863 1.00 84.19 123 ILE A N 1
ATOM 1006 C CA . ILE A 1 123 ? -4.068 6.430 12.491 1.00 84.19 123 ILE A CA 1
ATOM 1007 C C . ILE A 1 123 ? -4.011 6.309 10.964 1.00 84.19 123 ILE A C 1
ATOM 1009 O O . ILE A 1 123 ? -5.033 6.340 10.274 1.00 84.19 123 ILE A O 1
ATOM 1013 N N . MET A 1 124 ? -2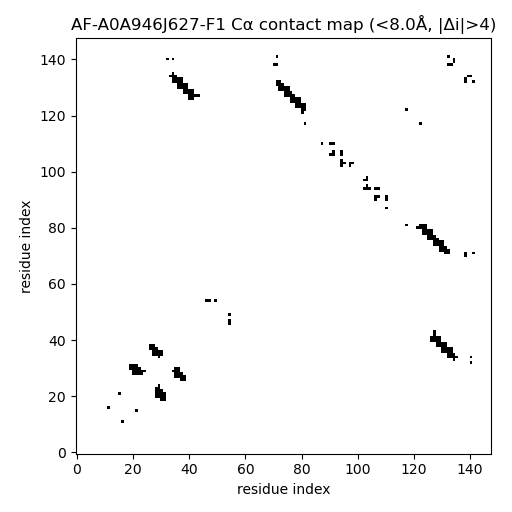.800 6.134 10.435 1.00 87.69 124 MET A N 1
ATOM 1014 C CA . MET A 1 124 ? -2.551 5.984 9.004 1.00 87.69 124 MET A CA 1
ATOM 1015 C C . MET A 1 124 ? -2.303 4.520 8.651 1.00 87.69 124 MET A C 1
ATOM 1017 O O . MET A 1 124 ? -1.467 3.847 9.250 1.00 87.69 124 MET A O 1
ATOM 1021 N N . LYS A 1 125 ? -2.980 4.041 7.611 1.00 89.12 125 LYS A N 1
ATOM 1022 C CA . LYS A 1 125 ? -2.686 2.769 6.957 1.00 89.12 125 LYS A CA 1
ATOM 1023 C C . LYS A 1 125 ? -1.765 3.015 5.765 1.00 89.12 125 LYS A C 1
ATOM 1025 O O . LYS A 1 125 ? -2.075 3.835 4.901 1.00 89.12 125 LYS A O 1
ATOM 1030 N N . LYS A 1 126 ? -0.658 2.275 5.700 1.00 91.62 126 LYS A N 1
ATOM 1031 C CA . LYS A 1 126 ? 0.234 2.255 4.535 1.00 91.62 126 LYS A CA 1
ATOM 1032 C C . LYS A 1 126 ? -0.139 1.103 3.610 1.00 91.62 126 LYS A C 1
ATOM 1034 O O . LYS A 1 126 ? -0.337 -0.023 4.060 1.00 91.62 126 LYS A O 1
ATOM 1039 N N . GLU A 1 127 ? -0.237 1.398 2.325 1.00 93.94 127 GLU A N 1
ATOM 1040 C CA . GLU A 1 127 ? -0.390 0.423 1.252 1.00 93.94 127 GLU A CA 1
ATOM 1041 C C . GLU A 1 127 ? 0.840 0.493 0.349 1.00 93.94 127 GLU A C 1
ATOM 1043 O O . GLU A 1 127 ? 1.322 1.583 0.036 1.00 93.94 127 GLU A O 1
ATOM 1048 N N . PHE A 1 128 ? 1.348 -0.671 -0.043 1.00 95.44 128 PHE A N 1
ATOM 1049 C CA . PHE A 1 128 ? 2.581 -0.811 -0.805 1.00 95.44 128 PHE A CA 1
ATOM 1050 C C . PHE A 1 128 ? 2.248 -1.373 -2.177 1.00 95.44 128 PHE A C 1
ATOM 1052 O O . PHE A 1 128 ? 1.528 -2.371 -2.287 1.00 95.44 128 PHE A O 1
ATOM 1059 N N . TYR A 1 129 ? 2.774 -0.726 -3.206 1.00 95.81 129 TYR A N 1
ATOM 1060 C CA . TYR A 1 129 ? 2.565 -1.103 -4.590 1.00 95.81 129 TYR A CA 1
ATOM 1061 C C . TYR A 1 129 ? 3.902 -1.174 -5.322 1.00 95.81 129 TYR A C 1
ATOM 1063 O O . TYR A 1 129 ? 4.787 -0.352 -5.085 1.00 95.81 129 TYR A O 1
ATOM 1071 N N . ILE A 1 130 ? 4.025 -2.141 -6.224 1.00 95.25 130 ILE A N 1
ATOM 1072 C CA . ILE A 1 130 ? 5.107 -2.230 -7.202 1.00 95.25 130 ILE A CA 1
ATOM 1073 C C . ILE A 1 130 ? 4.484 -1.997 -8.571 1.00 95.25 130 ILE A C 1
ATOM 1075 O O . ILE A 1 130 ? 3.520 -2.664 -8.943 1.00 95.25 130 ILE A O 1
ATOM 1079 N N . ILE A 1 131 ? 5.021 -1.031 -9.301 1.00 95.12 131 ILE A N 1
ATOM 1080 C CA . ILE A 1 131 ? 4.604 -0.703 -10.657 1.00 95.12 131 ILE A CA 1
ATOM 1081 C C . ILE A 1 131 ? 5.690 -1.219 -11.595 1.00 95.12 131 ILE A C 1
ATOM 1083 O O . ILE A 1 131 ? 6.857 -0.841 -11.463 1.00 95.12 131 ILE A O 1
ATOM 1087 N N . VAL A 1 132 ? 5.290 -2.093 -12.516 1.00 94.38 132 VAL A N 1
ATOM 1088 C CA . VAL A 1 132 ? 6.164 -2.689 -13.528 1.00 94.38 132 VAL A CA 1
ATOM 1089 C C . VAL A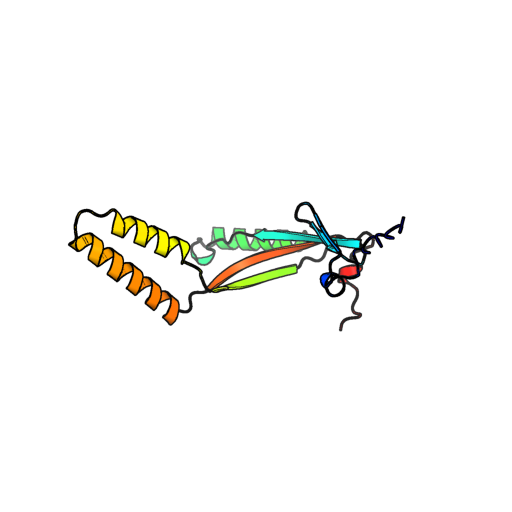 1 132 ? 5.815 -2.077 -14.886 1.00 94.38 132 VAL A C 1
ATOM 1091 O O . VAL A 1 132 ? 4.681 -2.261 -15.344 1.00 94.38 132 VAL A O 1
ATOM 1094 N N . PRO A 1 133 ? 6.729 -1.315 -15.508 1.00 93.69 133 PRO A N 1
ATOM 1095 C CA . PRO A 1 133 ? 6.544 -0.800 -16.855 1.00 93.69 133 PRO A CA 1
ATOM 1096 C C . PRO A 1 133 ? 6.805 -1.895 -17.896 1.00 93.69 133 PRO A C 1
ATOM 1098 O O . PRO A 1 133 ? 7.597 -2.809 -17.680 1.00 93.69 133 PRO A O 1
ATOM 1101 N N . PHE A 1 134 ? 6.140 -1.776 -19.035 1.00 91.88 134 PHE A N 1
ATOM 1102 C CA . PHE A 1 134 ? 6.408 -2.536 -20.243 1.00 91.88 134 PHE A CA 1
ATOM 1103 C C . PHE A 1 134 ? 6.432 -1.567 -21.421 1.00 91.88 134 PHE A C 1
ATOM 1105 O O . PHE A 1 134 ? 5.471 -0.829 -21.639 1.00 91.88 134 PHE A O 1
ATOM 1112 N N . ASP A 1 135 ? 7.522 -1.606 -22.177 1.00 89.50 135 ASP A N 1
ATOM 1113 C CA . ASP A 1 135 ? 7.740 -0.802 -23.372 1.00 89.50 135 ASP A CA 1
ATOM 1114 C C . ASP A 1 135 ? 8.099 -1.727 -24.537 1.00 89.50 135 ASP A C 1
ATOM 1116 O O . ASP A 1 135 ? 8.857 -2.680 -24.358 1.00 89.50 135 ASP A O 1
ATOM 1120 N N . GLU A 1 136 ? 7.620 -1.419 -25.744 1.00 81.62 136 GLU A N 1
ATOM 1121 C CA . GLU A 1 136 ? 8.016 -2.163 -26.951 1.00 81.62 136 GLU A CA 1
ATOM 1122 C C . GLU A 1 136 ? 9.503 -1.963 -27.296 1.00 81.62 136 GLU A C 1
ATOM 1124 O O . GLU A 1 136 ? 10.126 -2.829 -27.909 1.00 81.62 136 GLU A O 1
ATOM 1129 N N . VAL A 1 137 ? 10.087 -0.828 -26.885 1.00 80.62 137 VAL A N 1
ATOM 1130 C CA . VAL A 1 137 ? 11.480 -0.453 -27.164 1.00 80.62 137 VAL A CA 1
ATOM 1131 C C . VAL A 1 137 ? 12.197 -0.075 -25.866 1.00 80.62 137 VAL A C 1
ATOM 1133 O O . VAL A 1 137 ? 11.914 0.971 -25.290 1.00 80.62 137 VAL A O 1
ATOM 1136 N N . GLU A 1 138 ? 13.133 -0.925 -25.429 1.00 78.31 138 GLU A N 1
ATOM 1137 C CA . GLU A 1 138 ? 14.151 -0.719 -24.374 1.00 78.31 138 GLU A CA 1
ATOM 1138 C C . GLU A 1 138 ? 13.840 0.306 -23.255 1.00 78.31 138 GLU A C 1
ATOM 1140 O O . GLU A 1 138 ? 14.661 1.181 -22.943 1.00 78.31 138 GLU A O 1
ATOM 1145 N N . ASN A 1 139 ? 12.694 0.169 -22.586 1.00 79.38 139 ASN A N 1
ATOM 1146 C CA . ASN A 1 139 ? 12.275 1.031 -21.473 1.00 79.38 139 ASN A CA 1
ATOM 1147 C C . ASN A 1 139 ? 12.163 2.532 -21.832 1.00 79.38 139 ASN A C 1
ATOM 1149 O O . ASN A 1 139 ? 12.441 3.403 -21.000 1.00 79.38 139 ASN A O 1
ATOM 1153 N N . LYS A 1 140 ? 11.825 2.858 -23.088 1.00 80.88 140 LYS A N 1
ATOM 1154 C CA . LYS A 1 140 ? 11.795 4.235 -23.600 1.00 80.88 140 LYS A CA 1
ATOM 1155 C C . LYS A 1 140 ? 10.883 5.156 -22.788 1.00 80.88 140 LYS A C 1
ATOM 1157 O O . LYS A 1 140 ? 11.285 6.287 -22.535 1.00 80.88 140 LYS A O 1
ATOM 1162 N N . SER A 1 141 ? 9.711 4.694 -22.346 1.00 80.12 141 SER A N 1
ATOM 1163 C CA . SER A 1 141 ? 8.771 5.551 -21.601 1.00 80.12 141 SER A CA 1
ATOM 1164 C C . SER A 1 141 ? 9.275 5.910 -20.200 1.00 80.12 141 SER A C 1
ATOM 1166 O O . SER A 1 141 ? 8.785 6.857 -19.586 1.00 80.12 141 SER A O 1
ATOM 1168 N N . VAL A 1 142 ? 10.259 5.163 -19.689 1.00 79.69 142 VAL A N 1
ATOM 1169 C CA . VAL A 1 142 ? 10.881 5.383 -18.377 1.00 79.69 142 VAL A CA 1
ATOM 1170 C C . VAL A 1 142 ? 12.166 6.208 -18.480 1.00 79.69 142 VAL A C 1
ATOM 1172 O O . VAL A 1 142 ? 12.520 6.894 -17.528 1.00 79.69 142 VAL A O 1
ATOM 1175 N N . LYS A 1 143 ? 12.869 6.137 -19.618 1.00 72.75 143 LYS A N 1
ATOM 1176 C CA . LYS A 1 143 ? 14.136 6.848 -19.874 1.00 72.75 143 LYS A CA 1
ATOM 1177 C C . LYS A 1 143 ? 13.958 8.251 -20.463 1.00 72.75 143 LYS A C 1
ATOM 1179 O O . LYS A 1 143 ? 14.951 8.945 -20.656 1.00 72.75 143 LYS A O 1
ATOM 1184 N N . ASP A 1 144 ? 12.741 8.634 -20.839 1.00 65.19 144 ASP A N 1
ATOM 1185 C CA . ASP A 1 144 ? 12.483 9.938 -21.446 1.00 65.19 144 ASP A CA 1
ATOM 1186 C C . ASP A 1 144 ? 12.590 11.050 -20.385 1.00 65.19 144 ASP A C 1
ATOM 1188 O O . ASP A 1 144 ? 11.633 11.372 -19.682 1.00 65.19 144 ASP A O 1
ATOM 1192 N N . ASP A 1 145 ? 13.790 11.624 -20.263 1.00 54.50 145 ASP A N 1
ATOM 1193 C CA . ASP A 1 145 ? 14.129 12.714 -19.337 1.00 54.50 145 ASP A CA 1
ATOM 1194 C C . ASP A 1 145 ? 13.506 14.069 -19.732 1.00 54.50 145 ASP A C 1
ATOM 1196 O O . ASP A 1 145 ? 13.783 15.085 -19.103 1.00 54.50 145 ASP A O 1
ATOM 1200 N N . SER A 1 146 ? 12.639 14.129 -20.750 1.00 56.44 146 SER A N 1
ATOM 1201 C CA . SER A 1 146 ? 12.040 15.380 -21.247 1.00 56.44 146 SER A CA 1
ATOM 1202 C C . SER A 1 146 ? 11.087 16.089 -20.265 1.00 56.44 146 SER A C 1
ATOM 1204 O O . SER A 1 146 ? 10.536 17.142 -20.595 1.00 56.44 146 SER A O 1
ATOM 1206 N N . ILE A 1 147 ? 10.903 15.543 -19.056 1.00 51.22 147 ILE A N 1
ATOM 1207 C CA . ILE A 1 147 ? 10.125 16.132 -17.950 1.00 51.22 147 ILE A CA 1
ATOM 1208 C C . ILE A 1 147 ? 11.026 16.557 -16.760 1.00 51.22 147 ILE A C 1
ATOM 1210 O O . ILE A 1 147 ? 10.513 16.962 -15.717 1.00 51.22 147 ILE A O 1
ATOM 1214 N N . MET A 1 148 ? 12.357 16.519 -16.901 1.00 40.56 148 MET A N 1
ATOM 1215 C CA . MET A 1 148 ? 13.306 17.167 -15.974 1.00 40.56 148 MET A CA 1
ATOM 1216 C C . MET A 1 148 ? 13.764 18.531 -16.497 1.00 40.56 148 MET A C 1
ATOM 1218 O O . MET A 1 148 ? 14.155 18.621 -17.681 1.00 40.56 148 MET A O 1
#

Sequence (148 aa):
MAIKNTKKAHPDDSTQKYLPFSQIRENIIVMKDDSARLVLRCSTVNFLLKNTDEQDAIIISFQRFLNSLDFPIQILVRSKKLDIDSYLNNLNDKALKQTNSLLQNQTYEYIEYLRKLIEVAQIMKKEFYIIVPFDEVENKSVKDDSIM

Foldseek 3Di:
DDDPPPDDDDLCPDPCVVDQFDDADPQWTQGPLRKIKHKAWDDDDPLVVDDPVVNVVVVVVVVVVVVPDPDDKDKDKDKDQDDCVVVLVVLLVVLVVDPDPVVSVVSVVVSVVVVVCSVVVSDIDIIIMMMDMGDPPDNCVVPPPVVD

Solvent-accessible surface area (backbone atoms only — not comparable to full-atom values): 9109 Å² total; per-residue (Å²): 136,84,82,78,81,77,74,77,80,62,86,67,81,46,79,57,59,79,46,78,48,67,49,77,55,97,75,31,38,34,31,72,83,74,30,36,37,38,70,43,80,56,86,88,75,73,60,90,80,46,55,70,69,58,43,50,51,51,52,54,51,51,51,51,53,61,72,66,56,93,65,79,69,46,82,46,79,47,77,40,75,63,82,52,64,70,59,50,50,56,49,50,60,50,34,73,71,45,87,49,66,68,62,23,51,51,45,52,53,49,50,54,49,53,52,52,49,44,66,74,65,60,48,66,42,77,46,44,33,42,37,43,68,46,47,98,54,91,50,48,88,79,66,60,62,88,85,112

pLDDT: mean 86.83, std 14.56, range [40.56, 97.88]